Protein AF-A0A4R5MGA1-F1 (afdb_monomer_lite)

Secondary structure (DSSP, 8-state):
---PPPEEEEEEEE-TTS-B-S--EEEEESSHHHHHHHHHHHHHHTT---SEEEEEE--TTT-HHHHHHHHT-

Sequence (73 aa):
MNERSPITWEVWPITNSGRCCGPSVWVKARNRHGAESAGKRWMRTLGRCARQVHAEVYRPELDLEIRMYVRRA

pLDDT: mean 82.32, std 14.72, range [44.03, 96.06]

Radius of gyration: 13.82 Å; chains: 1; bounding box: 28×36×36 Å

Organism: NCBI:txid2528715

Structure (mmCIF, N/CA/C/O backbone):
data_AF-A0A4R5MGA1-F1
#
_entry.id   AF-A0A4R5MGA1-F1
#
loop_
_atom_site.group_PDB
_atom_site.id
_atom_site.type_symbol
_atom_site.label_atom_id
_atom_site.label_alt_id
_atom_site.label_comp_id
_atom_site.label_asym_id
_atom_site.label_entity_id
_atom_site.label_seq_id
_atom_site.pdbx_PDB_ins_code
_atom_site.Cartn_x
_atom_site.Cartn_y
_atom_site.Cartn_z
_atom_site.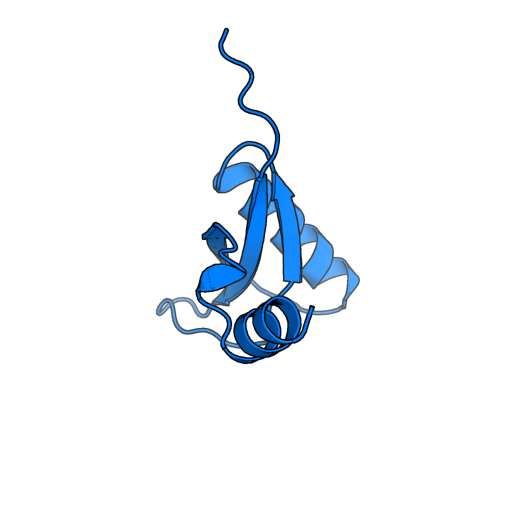occupancy
_atom_site.B_iso_or_equiv
_atom_site.auth_seq_id
_atom_site.auth_comp_id
_atom_site.auth_asym_id
_atom_site.auth_atom_id
_atom_site.pdbx_PDB_model_num
ATOM 1 N N . MET A 1 1 ? 12.094 12.749 -23.565 1.00 44.03 1 MET A N 1
ATOM 2 C CA . MET A 1 1 ? 11.344 12.488 -22.316 1.00 44.03 1 MET A CA 1
ATOM 3 C C . MET A 1 1 ? 11.566 11.030 -21.945 1.00 44.03 1 MET A C 1
ATOM 5 O O . MET A 1 1 ? 11.082 10.173 -22.665 1.00 44.03 1 MET A O 1
ATOM 9 N N . ASN A 1 2 ? 12.347 10.732 -20.902 1.00 48.12 2 ASN A N 1
ATOM 10 C CA . ASN A 1 2 ? 12.504 9.352 -20.429 1.00 48.12 2 ASN A CA 1
ATOM 11 C C . ASN A 1 2 ? 11.224 8.943 -19.693 1.00 48.12 2 ASN A C 1
ATOM 13 O O . ASN A 1 2 ? 11.050 9.262 -18.516 1.00 48.12 2 ASN A O 1
ATOM 17 N N . GLU A 1 3 ? 10.310 8.275 -20.392 1.00 55.56 3 GLU A N 1
ATOM 18 C CA . GLU A 1 3 ? 9.168 7.625 -19.759 1.00 55.56 3 GLU A CA 1
ATOM 19 C C . GLU A 1 3 ? 9.676 6.442 -18.932 1.00 55.56 3 GLU A C 1
ATOM 21 O O . GLU A 1 3 ? 9.895 5.346 -19.438 1.00 55.56 3 GLU A O 1
ATOM 26 N N . ARG A 1 4 ? 9.912 6.664 -17.634 1.00 66.94 4 ARG A N 1
ATOM 27 C CA . ARG A 1 4 ? 10.165 5.557 -16.707 1.00 66.94 4 ARG A CA 1
ATOM 28 C C . ARG A 1 4 ? 8.927 4.662 -16.677 1.00 66.94 4 ARG A C 1
ATOM 30 O O . ARG A 1 4 ? 7.833 5.134 -16.351 1.00 66.94 4 ARG A O 1
ATOM 37 N N . SER A 1 5 ? 9.115 3.384 -16.999 1.00 77.81 5 SER A N 1
ATOM 38 C CA . SER A 1 5 ? 8.088 2.355 -16.851 1.00 77.81 5 SER A CA 1
ATOM 39 C C . SER A 1 5 ? 7.500 2.393 -15.436 1.00 77.81 5 SER A C 1
ATOM 41 O O . SER A 1 5 ? 8.245 2.599 -14.472 1.00 77.81 5 SER A O 1
ATOM 43 N N . PRO A 1 6 ? 6.176 2.228 -15.279 1.00 82.69 6 PRO A N 1
ATOM 44 C CA . PRO A 1 6 ? 5.558 2.223 -13.962 1.00 82.69 6 PRO A CA 1
ATOM 45 C C . PRO A 1 6 ? 6.101 1.054 -13.133 1.00 82.69 6 PRO A C 1
ATOM 47 O O . PRO A 1 6 ? 6.068 -0.095 -13.573 1.00 82.69 6 PRO A O 1
ATOM 50 N N . ILE A 1 7 ? 6.578 1.364 -11.930 1.00 91.75 7 ILE A N 1
ATOM 51 C CA . ILE A 1 7 ? 7.050 0.382 -10.947 1.00 91.75 7 ILE A CA 1
ATOM 52 C C . ILE A 1 7 ? 5.963 0.133 -9.902 1.00 91.75 7 ILE A C 1
ATOM 54 O O . ILE A 1 7 ? 5.000 0.901 -9.801 1.00 91.75 7 ILE A O 1
ATOM 58 N N . THR A 1 8 ? 6.106 -0.944 -9.137 1.00 93.50 8 THR A N 1
ATOM 59 C CA . THR A 1 8 ? 5.197 -1.257 -8.031 1.00 93.50 8 THR A CA 1
ATOM 60 C C . THR A 1 8 ? 5.590 -0.462 -6.790 1.00 93.50 8 THR A C 1
ATOM 62 O O . THR A 1 8 ? 6.765 -0.361 -6.441 1.00 93.50 8 THR A O 1
ATOM 65 N N . TRP A 1 9 ? 4.588 0.093 -6.124 1.00 95.06 9 TRP A N 1
ATOM 66 C CA . TRP A 1 9 ? 4.700 0.817 -4.868 1.00 95.06 9 TRP A CA 1
ATOM 67 C C . TRP A 1 9 ? 3.829 0.136 -3.832 1.00 95.06 9 TRP A C 1
ATOM 69 O O . TRP A 1 9 ? 2.702 -0.250 -4.141 1.00 95.06 9 TRP A O 1
ATOM 79 N N . GLU A 1 10 ? 4.327 0.039 -2.613 1.00 94.56 10 GLU A N 1
ATOM 80 C CA . GLU A 1 10 ? 3.514 -0.269 -1.451 1.00 94.56 10 GLU A CA 1
ATOM 81 C C . GLU A 1 10 ? 3.049 1.044 -0.821 1.00 94.56 10 GLU A C 1
ATOM 83 O O . GLU A 1 10 ? 3.840 1.971 -0.639 1.00 94.56 10 GLU A O 1
ATOM 88 N N . VAL A 1 11 ? 1.752 1.149 -0.536 1.00 94.38 11 VAL A N 1
ATOM 89 C CA . VAL A 1 11 ? 1.131 2.362 -0.002 1.00 94.38 11 VAL A CA 1
ATOM 90 C C . VAL A 1 11 ? 0.347 2.024 1.252 1.00 94.38 11 VAL A C 1
ATOM 92 O O . VAL A 1 11 ? -0.586 1.230 1.191 1.00 94.38 11 VAL A O 1
ATOM 95 N N . TRP A 1 12 ? 0.663 2.664 2.375 1.00 93.25 12 TRP A N 1
ATOM 96 C CA . TRP A 1 12 ? -0.026 2.450 3.652 1.00 93.25 12 TRP A CA 1
ATOM 97 C C . TRP A 1 12 ? -0.560 3.756 4.245 1.00 93.25 12 TRP A C 1
ATOM 99 O O . TRP A 1 12 ? -0.000 4.834 4.005 1.00 93.25 12 TRP A O 1
ATOM 109 N N . PRO A 1 13 ? -1.672 3.697 4.998 1.00 93.12 13 PRO A N 1
ATOM 110 C CA . PRO A 1 13 ? -2.212 4.864 5.670 1.00 93.12 13 PRO A CA 1
ATOM 111 C C . PRO A 1 13 ? -1.303 5.265 6.832 1.00 93.12 13 PRO A C 1
ATOM 113 O O . PRO A 1 13 ? -0.790 4.416 7.566 1.00 93.12 13 PRO A O 1
ATOM 116 N N . ILE A 1 14 ? -1.128 6.573 7.012 1.00 93.19 14 ILE A N 1
ATOM 117 C CA . ILE A 1 14 ? -0.342 7.129 8.114 1.00 93.19 14 ILE A CA 1
ATOM 118 C C . ILE A 1 14 ? -1.160 8.126 8.937 1.00 93.19 14 ILE A C 1
ATOM 120 O O . ILE A 1 14 ? -2.068 8.795 8.433 1.00 93.19 14 ILE A O 1
ATOM 124 N N . THR A 1 15 ? -0.828 8.233 10.222 1.00 89.69 15 THR A N 1
ATOM 125 C CA . THR A 1 15 ? -1.283 9.316 11.100 1.00 89.69 15 THR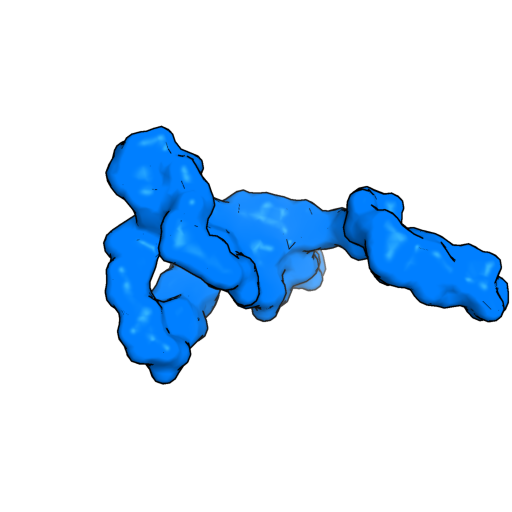 A CA 1
ATOM 126 C C . THR A 1 15 ? -0.603 10.635 10.728 1.00 89.69 15 THR A C 1
ATOM 128 O O . THR A 1 15 ? 0.419 10.650 10.046 1.00 89.69 15 THR A O 1
ATOM 131 N N . ASN A 1 16 ? -1.092 11.751 11.280 1.00 87.81 16 ASN A N 1
ATOM 132 C CA . ASN A 1 16 ? -0.417 13.052 11.160 1.00 87.81 16 ASN A CA 1
ATOM 133 C C . ASN A 1 16 ? 1.014 13.046 11.739 1.00 87.81 16 ASN A C 1
ATOM 135 O O . ASN A 1 16 ? 1.828 13.881 11.366 1.00 87.81 16 ASN A O 1
ATOM 139 N N . SER A 1 17 ? 1.318 12.115 12.652 1.00 90.31 17 SER A N 1
ATOM 140 C CA . SER A 1 17 ? 2.662 11.894 13.200 1.00 90.31 17 SER A CA 1
ATOM 141 C C . SER A 1 17 ? 3.534 10.973 12.335 1.00 90.31 17 SER A C 1
ATOM 143 O O . SER A 1 17 ? 4.631 10.612 12.749 1.00 90.31 17 SER A O 1
ATOM 145 N N . GLY A 1 18 ? 3.051 10.562 11.156 1.00 89.00 18 GLY A N 1
ATOM 146 C CA . GLY A 1 18 ? 3.773 9.711 10.211 1.00 89.00 18 GLY A CA 1
ATOM 147 C C . GLY A 1 18 ? 3.778 8.221 10.554 1.00 89.00 18 GLY A C 1
ATOM 148 O O . GLY A 1 18 ? 4.462 7.451 9.885 1.00 89.00 18 GLY A O 1
ATOM 149 N N . ARG A 1 19 ? 3.031 7.782 11.575 1.00 89.88 19 ARG A N 1
ATOM 150 C CA . ARG A 1 19 ? 2.981 6.366 11.973 1.00 89.88 19 ARG A CA 1
ATOM 151 C C . ARG A 1 19 ? 1.992 5.596 11.111 1.00 89.88 19 ARG A C 1
ATOM 153 O O . ARG A 1 19 ? 0.892 6.085 10.872 1.00 89.88 19 ARG A O 1
ATOM 160 N N . CYS A 1 20 ? 2.357 4.381 10.707 1.00 89.81 20 CYS A N 1
ATOM 161 C CA . CYS A 1 20 ? 1.447 3.473 10.014 1.00 89.81 20 CYS A CA 1
ATOM 162 C C . CYS A 1 20 ? 0.216 3.175 10.888 1.00 89.81 20 CYS A C 1
ATOM 164 O O . CYS A 1 20 ? 0.358 2.867 12.072 1.00 89.81 20 CYS A O 1
ATOM 166 N N . CYS A 1 21 ? -0.986 3.302 10.322 1.00 87.69 21 CYS A N 1
ATOM 167 C CA . CYS A 1 21 ? -2.250 3.121 11.046 1.00 87.69 21 CYS A CA 1
ATOM 168 C C . CYS A 1 21 ? -3.202 2.112 10.391 1.00 87.69 21 CYS A C 1
ATOM 170 O O . CYS A 1 21 ? -4.400 2.103 10.673 1.00 87.69 21 CYS A O 1
ATOM 172 N N . GLY A 1 22 ? -2.690 1.258 9.509 1.00 86.06 22 GLY A N 1
ATOM 173 C CA . GLY A 1 22 ? -3.498 0.258 8.833 1.00 86.06 22 GLY A CA 1
ATOM 174 C C . GLY A 1 22 ? -2.716 -0.519 7.779 1.00 86.06 22 GLY A C 1
ATOM 175 O O . GLY A 1 22 ? -1.547 -0.232 7.542 1.00 86.06 22 GLY A O 1
ATOM 176 N N . PRO A 1 23 ? -3.363 -1.500 7.141 1.00 87.75 23 PRO A N 1
ATOM 177 C CA . PRO A 1 23 ? -2.743 -2.320 6.115 1.00 87.75 23 PRO A CA 1
ATOM 178 C C . PRO A 1 23 ? -2.400 -1.505 4.868 1.00 87.75 23 PRO A C 1
ATOM 180 O O . PRO A 1 23 ? -3.050 -0.498 4.556 1.00 87.75 23 PRO A O 1
ATOM 183 N N . SER A 1 24 ? -1.392 -1.986 4.150 1.00 90.31 24 SER A N 1
ATOM 184 C CA . SER A 1 24 ? -0.943 -1.439 2.883 1.00 90.31 24 SER A CA 1
ATOM 185 C C . SER A 1 24 ? -1.741 -1.981 1.691 1.00 90.31 24 SER A C 1
ATOM 187 O O . SER A 1 24 ? -2.509 -2.940 1.791 1.00 90.31 24 SER A O 1
ATOM 189 N N . VAL A 1 25 ? -1.577 -1.321 0.547 1.00 90.50 25 VAL A N 1
ATOM 190 C CA . VAL A 1 25 ? -2.008 -1.777 -0.778 1.00 90.50 25 VAL A CA 1
ATOM 191 C C . VAL A 1 25 ? -0.857 -1.604 -1.763 1.00 90.50 25 VAL A C 1
ATOM 193 O O . VAL A 1 25 ? -0.091 -0.646 -1.655 1.00 90.50 25 VAL A O 1
ATOM 196 N N . TRP A 1 26 ? -0.764 -2.477 -2.764 1.00 92.62 26 TRP A N 1
ATOM 197 C CA . TRP A 1 26 ? 0.218 -2.336 -3.840 1.00 92.62 26 TRP A CA 1
ATOM 198 C C . TRP A 1 26 ? -0.394 -1.674 -5.075 1.00 92.62 26 TRP A C 1
ATOM 200 O O . TRP A 1 26 ? -1.475 -2.052 -5.528 1.00 92.62 26 TRP A O 1
ATOM 210 N N . VAL A 1 27 ? 0.301 -0.689 -5.647 1.00 93.06 27 VAL A N 1
ATOM 211 C CA . VAL A 1 27 ? -0.141 0.044 -6.846 1.00 93.06 27 VAL A CA 1
ATOM 212 C C . VAL A 1 27 ? 1.001 0.214 -7.844 1.00 93.06 27 VAL A C 1
ATOM 214 O O . VAL A 1 27 ? 2.157 0.373 -7.462 1.00 93.06 27 VAL A O 1
ATOM 217 N N . LYS A 1 28 ? 0.689 0.230 -9.143 1.00 93.69 28 LYS A N 1
ATOM 218 C CA . LYS A 1 28 ? 1.661 0.598 -10.183 1.00 93.69 28 LYS A CA 1
ATOM 219 C C . LYS A 1 28 ? 1.614 2.098 -10.447 1.00 93.69 28 LYS A C 1
ATOM 221 O O . LYS A 1 28 ? 0.550 2.636 -10.746 1.00 93.69 28 LYS A O 1
ATOM 226 N N . ALA A 1 29 ? 2.763 2.767 -10.383 1.00 93.50 29 ALA A N 1
ATOM 227 C CA . ALA A 1 29 ? 2.869 4.194 -10.679 1.00 93.50 29 ALA A CA 1
ATOM 228 C C . ALA A 1 29 ? 4.258 4.579 -11.206 1.00 93.50 29 ALA A C 1
ATOM 230 O O . ALA A 1 29 ? 5.270 3.953 -10.889 1.00 93.50 29 ALA A O 1
ATOM 231 N N . ARG A 1 30 ? 4.309 5.653 -12.003 1.00 93.25 30 ARG A N 1
ATOM 232 C CA . ARG A 1 30 ? 5.558 6.195 -12.574 1.00 93.25 30 ARG A CA 1
ATOM 233 C C . ARG A 1 30 ? 6.409 6.955 -11.547 1.00 93.25 30 ARG A C 1
ATOM 235 O O . ARG A 1 30 ? 7.613 7.100 -11.728 1.00 93.25 30 ARG A O 1
ATOM 242 N N . ASN A 1 31 ? 5.788 7.473 -10.489 1.00 93.44 31 ASN A N 1
ATOM 243 C CA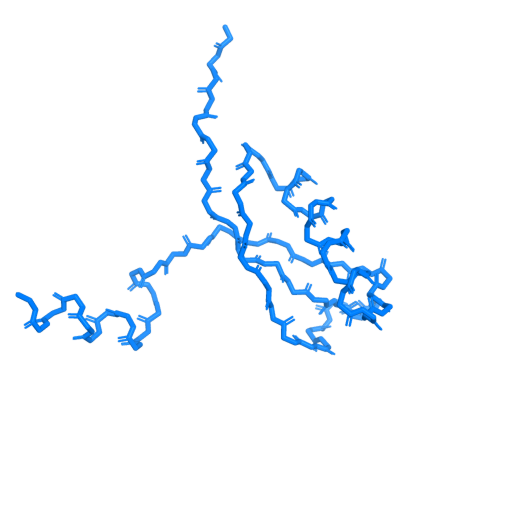 . ASN A 1 31 ? 6.448 8.220 -9.422 1.00 93.44 31 ASN A CA 1
ATOM 244 C C . ASN A 1 31 ? 5.683 8.066 -8.097 1.00 93.44 31 ASN A C 1
ATOM 246 O O . ASN A 1 31 ? 4.544 7.591 -8.074 1.00 93.44 31 ASN A O 1
ATOM 250 N N . ARG A 1 32 ? 6.314 8.510 -7.006 1.00 95.00 32 ARG A N 1
ATOM 251 C CA . ARG A 1 32 ? 5.766 8.425 -5.647 1.00 95.00 32 ARG A CA 1
ATOM 252 C C . ARG A 1 32 ? 4.428 9.148 -5.503 1.00 95.00 32 ARG A C 1
ATOM 254 O O . ARG A 1 32 ? 3.493 8.598 -4.941 1.00 95.00 32 ARG A O 1
ATOM 261 N N . HIS A 1 33 ? 4.316 10.355 -6.052 1.00 95.00 33 HIS A N 1
ATOM 262 C CA . HIS A 1 33 ? 3.101 11.160 -5.934 1.00 95.00 33 HIS A CA 1
ATOM 263 C C . HIS A 1 33 ? 1.884 10.498 -6.608 1.00 95.00 33 HIS A C 1
ATOM 265 O O . HIS A 1 33 ? 0.771 10.504 -6.075 1.00 95.00 33 HIS A O 1
ATOM 271 N N . GLY A 1 34 ? 2.099 9.871 -7.768 1.00 95.06 34 GLY A N 1
ATOM 272 C CA . GLY A 1 34 ? 1.093 9.065 -8.453 1.00 95.06 34 GLY A CA 1
ATOM 273 C C . GLY A 1 34 ? 0.695 7.832 -7.643 1.00 95.06 34 GLY A C 1
ATOM 274 O O . GLY A 1 34 ? -0.492 7.519 -7.569 1.00 95.06 34 GLY A O 1
ATOM 275 N N . ALA A 1 35 ? 1.657 7.177 -6.984 1.00 95.50 35 ALA A N 1
ATOM 276 C CA . ALA A 1 35 ? 1.383 6.058 -6.085 1.00 95.50 35 ALA A CA 1
ATOM 277 C C . ALA A 1 35 ? 0.542 6.485 -4.874 1.00 95.50 35 ALA A C 1
ATOM 279 O O . ALA A 1 35 ? -0.473 5.857 -4.590 1.00 95.50 35 ALA A O 1
ATOM 280 N N . GLU A 1 36 ? 0.901 7.585 -4.208 1.00 95.19 36 GLU A N 1
ATOM 281 C CA . GLU A 1 36 ? 0.149 8.132 -3.069 1.00 95.19 36 GLU A CA 1
ATOM 282 C C . GLU A 1 36 ? -1.285 8.498 -3.475 1.00 95.19 36 GLU A C 1
ATOM 284 O O . GLU A 1 36 ? -2.243 8.156 -2.780 1.00 95.19 36 GLU A O 1
ATOM 289 N N . SER A 1 37 ? -1.459 9.125 -4.641 1.00 94.44 37 SER A N 1
ATOM 290 C CA . SER A 1 37 ? -2.780 9.481 -5.172 1.00 94.44 37 SER A CA 1
ATOM 291 C C . SER A 1 37 ? -3.633 8.245 -5.481 1.00 94.44 37 SER A C 1
ATOM 293 O O . SER A 1 37 ? -4.803 8.181 -5.091 1.00 94.44 37 SER A O 1
ATOM 295 N N . ALA A 1 38 ? -3.048 7.240 -6.139 1.00 93.38 38 ALA A N 1
ATOM 296 C CA . ALA A 1 38 ? -3.720 5.982 -6.455 1.00 93.38 38 ALA A CA 1
ATOM 297 C C . ALA A 1 38 ? -4.073 5.187 -5.188 1.00 93.38 38 ALA A C 1
ATOM 299 O O . ALA A 1 38 ? -5.215 4.750 -5.034 1.00 93.38 38 ALA A O 1
ATOM 300 N N . GLY A 1 39 ? -3.130 5.053 -4.253 1.00 92.88 39 GLY A N 1
ATOM 301 C CA . GLY A 1 39 ? -3.337 4.352 -2.987 1.00 92.88 39 GLY A CA 1
ATOM 302 C C . GLY A 1 39 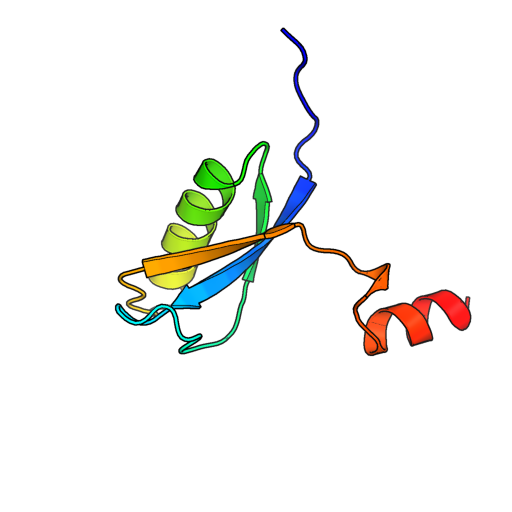? -4.387 5.035 -2.114 1.00 92.88 39 GLY A C 1
ATOM 303 O O . GLY A 1 39 ? -5.276 4.365 -1.592 1.00 92.88 39 GLY A O 1
ATOM 304 N N . LYS A 1 40 ? -4.393 6.373 -2.041 1.00 91.81 40 LYS A N 1
ATOM 305 C CA . LYS A 1 40 ? -5.434 7.126 -1.322 1.00 91.81 40 LYS A CA 1
ATOM 306 C C . LYS A 1 40 ? -6.827 6.894 -1.910 1.00 91.81 40 LYS A C 1
ATOM 308 O O . LYS A 1 40 ? -7.793 6.772 -1.156 1.00 9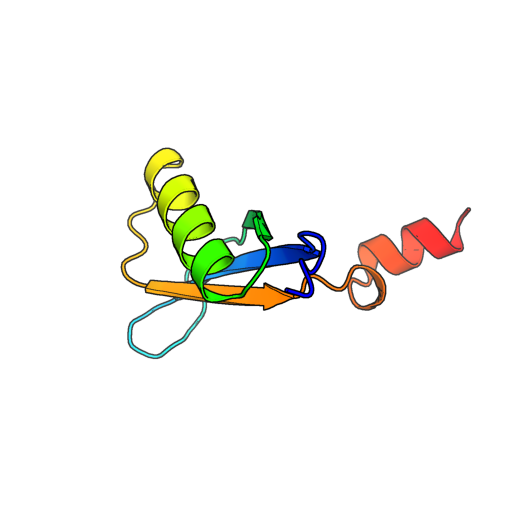1.81 40 LYS A O 1
ATOM 313 N N . ARG A 1 41 ? -6.946 6.816 -3.241 1.00 91.50 41 ARG A N 1
ATOM 314 C CA . ARG A 1 41 ? -8.214 6.488 -3.912 1.00 91.50 41 ARG A CA 1
ATOM 315 C C . ARG A 1 41 ? -8.671 5.071 -3.567 1.00 91.50 41 ARG A C 1
ATOM 317 O O . ARG A 1 41 ? -9.817 4.905 -3.164 1.00 91.50 41 ARG A O 1
ATOM 324 N N . TRP A 1 42 ? -7.779 4.088 -3.658 1.00 89.38 42 TRP A N 1
ATOM 325 C CA . TRP A 1 42 ? -8.081 2.699 -3.304 1.00 89.38 42 TRP A CA 1
ATOM 326 C C . TRP A 1 42 ? -8.510 2.538 -1.847 1.00 89.38 42 TRP A C 1
ATOM 328 O O . TRP A 1 42 ? -9.516 1.891 -1.573 1.00 89.38 42 TRP A O 1
ATOM 338 N N . MET A 1 43 ? -7.814 3.180 -0.907 1.00 87.00 43 MET A N 1
ATOM 339 C CA . MET A 1 43 ? -8.188 3.135 0.509 1.00 87.00 43 MET A CA 1
ATOM 340 C C . MET A 1 43 ? -9.592 3.698 0.749 1.00 87.00 43 MET A C 1
ATOM 342 O O . MET A 1 43 ? -10.361 3.090 1.490 1.00 87.00 43 MET A O 1
ATOM 346 N N . ARG A 1 44 ? -9.970 4.791 0.068 1.00 86.31 44 ARG A N 1
ATOM 347 C CA . ARG A 1 44 ? -11.348 5.310 0.118 1.00 86.31 44 ARG A CA 1
ATOM 348 C C . ARG A 1 44 ? -12.364 4.299 -0.411 1.00 86.31 44 ARG A C 1
ATOM 350 O O . ARG A 1 44 ? -13.405 4.130 0.212 1.00 86.31 44 ARG A O 1
ATOM 357 N N . THR A 1 45 ? -12.063 3.615 -1.517 1.00 86.38 45 THR A N 1
ATOM 358 C CA . THR A 1 45 ? -12.923 2.548 -2.062 1.00 86.38 45 THR A CA 1
ATOM 359 C C . THR A 1 45 ? -13.104 1.397 -1.072 1.00 86.38 45 THR A C 1
ATOM 361 O O . THR A 1 45 ? -14.194 0.852 -0.968 1.00 86.38 45 THR A O 1
ATOM 364 N N . LEU A 1 46 ? -12.072 1.076 -0.290 1.00 81.81 46 LEU A N 1
ATOM 365 C CA . LEU A 1 46 ? -12.124 0.068 0.773 1.00 81.81 46 LEU A CA 1
ATOM 366 C C . LEU A 1 46 ? -12.811 0.565 2.063 1.00 81.81 46 LEU A C 1
ATOM 368 O O . LEU A 1 46 ? -12.719 -0.100 3.092 1.00 81.81 46 LEU A O 1
ATOM 372 N N . GLY A 1 47 ? -13.443 1.746 2.051 1.00 80.50 47 GLY A N 1
ATOM 373 C CA . GLY A 1 47 ? -14.090 2.340 3.227 1.00 80.50 47 GLY A CA 1
ATOM 374 C C . GLY A 1 47 ? -13.114 2.860 4.287 1.00 80.50 47 GLY A C 1
ATOM 375 O O . GLY A 1 47 ? -13.511 3.148 5.414 1.00 80.50 47 GLY A O 1
ATOM 376 N N . ARG A 1 48 ? -11.823 2.991 3.957 1.00 76.12 48 ARG A N 1
ATOM 377 C CA . ARG A 1 48 ? -10.781 3.451 4.882 1.00 76.12 48 ARG A CA 1
ATOM 378 C C . ARG A 1 48 ? -10.557 4.952 4.705 1.00 76.12 48 ARG A C 1
ATOM 380 O O . ARG A 1 48 ? -10.040 5.412 3.685 1.00 76.12 48 ARG A O 1
ATOM 387 N N . CYS A 1 49 ? -10.893 5.736 5.725 1.00 66.12 49 CYS A N 1
ATOM 388 C CA . CYS A 1 49 ? -10.630 7.176 5.754 1.00 66.12 49 CYS A CA 1
ATOM 389 C C . CYS A 1 49 ? -9.171 7.479 6.137 1.00 66.12 49 CYS A C 1
ATOM 391 O O . CYS A 1 49 ? -8.884 7.983 7.220 1.00 66.12 49 CYS A O 1
ATOM 393 N N . ALA A 1 50 ? -8.231 7.198 5.233 1.00 70.56 50 ALA A N 1
ATOM 394 C CA . ALA A 1 50 ? -6.839 7.611 5.393 1.00 70.56 50 ALA A CA 1
ATOM 395 C C . ALA A 1 50 ? -6.669 9.082 4.973 1.00 70.56 50 ALA A C 1
ATOM 397 O O . ALA A 1 50 ? -6.760 9.434 3.790 1.00 70.56 50 ALA A O 1
ATOM 398 N N . ARG A 1 51 ? -6.434 9.975 5.944 1.00 79.06 51 ARG A N 1
ATOM 399 C CA . ARG A 1 51 ? -6.191 11.403 5.661 1.00 79.06 51 ARG A CA 1
ATOM 400 C C . ARG A 1 51 ? -4.860 11.599 4.930 1.00 79.06 51 ARG A C 1
ATOM 402 O O . ARG A 1 51 ? -4.785 12.421 4.009 1.00 79.06 51 ARG A O 1
ATOM 409 N N . GLN A 1 52 ? -3.867 10.794 5.298 1.00 90.31 52 GLN A N 1
ATOM 410 C CA . GLN A 1 52 ? -2.521 10.765 4.742 1.00 90.31 52 GLN A CA 1
ATOM 411 C C . GLN A 1 52 ? -2.103 9.324 4.439 1.00 90.31 52 GLN A C 1
ATOM 413 O O . GLN A 1 52 ? -2.576 8.378 5.070 1.00 90.31 52 GLN A O 1
ATOM 418 N N . VAL A 1 53 ? -1.227 9.177 3.451 1.00 93.19 53 VAL A N 1
ATOM 419 C CA . VAL A 1 53 ? -0.649 7.898 3.036 1.00 93.19 53 VAL A CA 1
ATOM 420 C C . VAL A 1 53 ? 0.842 8.087 2.798 1.00 93.19 53 VAL A C 1
ATOM 422 O O . VAL A 1 53 ? 1.274 9.187 2.450 1.00 93.19 53 VAL A O 1
ATOM 425 N N . HIS A 1 54 ? 1.612 7.024 2.979 1.00 94.69 54 HIS A N 1
ATOM 426 C CA . HIS A 1 54 ? 3.009 6.953 2.575 1.00 94.69 54 HIS A CA 1
ATOM 427 C C . HIS A 1 54 ? 3.141 5.933 1.452 1.00 94.69 54 HIS A C 1
ATOM 429 O O . HIS A 1 54 ? 2.467 4.907 1.501 1.00 94.69 54 HIS A O 1
ATOM 435 N N . ALA A 1 55 ? 3.992 6.212 0.465 1.00 96.06 55 ALA A N 1
ATOM 436 C CA . ALA A 1 55 ? 4.315 5.270 -0.596 1.00 96.06 55 ALA A CA 1
ATOM 437 C C . ALA A 1 55 ? 5.821 5.020 -0.664 1.00 96.06 55 ALA A C 1
ATOM 439 O O . ALA A 1 55 ? 6.611 5.965 -0.762 1.00 96.06 55 ALA A O 1
ATOM 440 N N . GLU A 1 56 ? 6.193 3.747 -0.695 1.00 94.44 56 GLU A N 1
ATOM 441 C CA . GLU A 1 56 ? 7.563 3.286 -0.887 1.00 94.44 56 GLU A CA 1
ATOM 442 C C . GLU A 1 56 ? 7.634 2.322 -2.073 1.00 94.44 56 GLU A C 1
ATOM 444 O O . GLU A 1 56 ? 6.646 1.685 -2.443 1.00 94.44 56 GLU A O 1
ATOM 449 N N . VAL A 1 57 ? 8.792 2.261 -2.730 1.00 93.94 57 VAL A N 1
ATOM 450 C CA . VAL A 1 57 ? 8.998 1.328 -3.841 1.00 93.94 57 VAL A CA 1
ATOM 451 C C . VAL A 1 57 ? 8.928 -0.086 -3.288 1.00 93.94 57 VAL A C 1
ATOM 453 O O . VAL A 1 57 ? 9.699 -0.440 -2.400 1.00 93.94 57 VAL A O 1
ATOM 456 N N . TYR A 1 58 ? 8.029 -0.892 -3.841 1.00 89.69 58 TYR A N 1
ATOM 457 C CA . TYR A 1 58 ? 7.892 -2.271 -3.417 1.00 89.69 58 TYR A CA 1
ATOM 458 C C . TYR A 1 58 ? 9.098 -3.085 -3.890 1.00 89.69 58 TYR A C 1
ATOM 460 O O . TYR A 1 58 ? 9.400 -3.127 -5.086 1.00 89.69 58 TYR A O 1
ATOM 468 N N . ARG A 1 59 ? 9.776 -3.715 -2.931 1.00 84.31 59 ARG A N 1
ATOM 469 C CA . ARG A 1 59 ? 10.988 -4.514 -3.121 1.00 84.31 59 ARG A CA 1
ATOM 470 C C . ARG A 1 59 ? 10.725 -5.948 -2.660 1.00 84.31 59 ARG A C 1
ATOM 472 O O . ARG A 1 59 ? 10.989 -6.256 -1.497 1.00 84.31 59 ARG A O 1
ATOM 479 N N . PRO A 1 60 ? 10.174 -6.818 -3.527 1.00 75.12 60 PRO A N 1
ATOM 480 C CA . PRO A 1 60 ? 9.840 -8.196 -3.157 1.00 75.12 60 PRO A CA 1
ATOM 481 C C . PRO A 1 60 ? 11.056 -8.996 -2.666 1.00 75.12 60 PRO A C 1
ATOM 483 O O . PRO A 1 60 ? 10.909 -9.953 -1.917 1.00 75.12 60 PRO A O 1
ATOM 486 N N . GLU A 1 61 ? 12.270 -8.593 -3.039 1.00 76.44 61 GLU A N 1
ATOM 487 C CA . GLU A 1 61 ? 13.521 -9.183 -2.566 1.00 76.44 61 GLU A CA 1
ATOM 488 C C . GLU A 1 61 ? 13.794 -8.968 -1.067 1.00 76.44 61 GLU A C 1
ATOM 490 O O . GLU A 1 61 ? 14.579 -9.713 -0.473 1.00 76.44 61 GLU A O 1
ATOM 495 N N . LEU A 1 62 ? 13.171 -7.955 -0.459 1.00 72.81 62 LEU A N 1
ATOM 496 C CA . LEU A 1 62 ? 13.278 -7.659 0.972 1.00 72.81 62 LEU A CA 1
ATOM 497 C C . LEU A 1 62 ? 12.170 -8.327 1.792 1.00 72.81 62 LEU A C 1
ATOM 499 O O . LEU A 1 62 ? 12.313 -8.464 3.006 1.00 72.81 62 LEU A O 1
ATOM 503 N N . ASP A 1 63 ? 11.098 -8.763 1.137 1.00 72.88 63 ASP A N 1
ATOM 504 C CA . ASP A 1 63 ? 9.999 -9.478 1.768 1.00 72.88 63 ASP A CA 1
ATOM 505 C C . ASP A 1 63 ? 10.429 -10.928 2.039 1.00 72.88 63 ASP A C 1
ATOM 507 O O . ASP A 1 63 ? 10.698 -11.701 1.118 1.00 72.88 63 ASP A O 1
ATOM 511 N N . LEU A 1 64 ? 10.564 -11.292 3.319 1.00 66.50 64 LEU A N 1
ATOM 512 C CA . LEU A 1 64 ? 11.087 -12.596 3.734 1.00 66.50 64 LEU A CA 1
ATOM 513 C C . LEU A 1 64 ? 10.215 -13.760 3.250 1.00 66.50 64 LEU A C 1
ATOM 515 O O . LEU A 1 64 ? 10.767 -14.802 2.890 1.00 66.50 64 LEU A O 1
ATOM 519 N N . GLU A 1 65 ? 8.892 -13.594 3.197 1.00 69.44 65 GLU A N 1
ATOM 520 C CA . GLU A 1 65 ? 7.990 -14.658 2.742 1.00 69.44 65 GLU A CA 1
ATOM 521 C C . GLU A 1 65 ? 8.137 -14.890 1.235 1.00 69.44 65 GLU A C 1
ATOM 523 O O . GLU A 1 65 ? 8.254 -16.030 0.775 1.00 69.44 65 GLU A O 1
ATOM 528 N N . ILE A 1 66 ? 8.249 -13.811 0.461 1.00 65.06 66 ILE A N 1
ATOM 529 C CA . ILE A 1 66 ? 8.453 -13.889 -0.990 1.00 65.06 66 ILE A CA 1
ATOM 530 C C . ILE A 1 66 ? 9.863 -14.356 -1.326 1.00 65.06 66 ILE A C 1
ATOM 532 O O . ILE A 1 66 ? 10.051 -15.173 -2.228 1.00 65.06 66 ILE A O 1
ATOM 536 N N . ARG A 1 67 ? 10.872 -13.916 -0.573 1.00 54.78 67 ARG A N 1
ATOM 537 C CA . ARG A 1 67 ? 12.251 -14.376 -0.741 1.00 54.78 67 ARG A CA 1
ATOM 538 C C . ARG A 1 67 ? 12.374 -15.880 -0.501 1.00 54.78 67 ARG A C 1
ATOM 540 O O . ARG A 1 67 ? 13.131 -16.542 -1.212 1.00 54.78 67 ARG A O 1
ATOM 547 N N . MET A 1 68 ? 11.630 -16.436 0.459 1.00 52.84 68 MET A N 1
ATOM 548 C CA . MET A 1 68 ? 11.551 -17.888 0.656 1.00 52.84 68 MET A CA 1
ATOM 549 C C . MET A 1 68 ? 10.838 -18.596 -0.502 1.00 52.84 68 MET A C 1
ATOM 551 O O . MET A 1 68 ? 11.260 -19.689 -0.880 1.00 52.84 68 MET A O 1
ATOM 555 N N . TYR A 1 69 ? 9.812 -17.976 -1.091 1.00 52.91 69 TYR A N 1
ATOM 556 C CA . TYR A 1 69 ? 9.100 -18.510 -2.254 1.00 52.91 69 TYR A CA 1
ATOM 557 C C . TYR A 1 69 ? 9.986 -18.556 -3.510 1.00 52.91 69 TYR A C 1
ATOM 559 O O . TYR A 1 69 ? 10.086 -19.597 -4.151 1.00 52.91 69 TYR A O 1
ATOM 567 N N . VAL A 1 70 ? 10.714 -17.474 -3.811 1.00 57.22 70 VAL A N 1
ATOM 568 C CA . VAL A 1 70 ? 11.642 -17.398 -4.958 1.00 57.22 70 VAL A CA 1
ATOM 569 C C . VAL A 1 70 ? 12.816 -18.368 -4.806 1.00 57.22 70 VAL A C 1
ATOM 571 O O . VAL A 1 70 ? 13.269 -18.938 -5.789 1.00 57.22 70 VAL A O 1
ATOM 574 N N . ARG A 1 71 ? 13.305 -18.600 -3.580 1.00 54.66 71 ARG A N 1
ATOM 575 C CA . ARG A 1 71 ? 14.415 -19.537 -3.326 1.00 54.66 71 ARG A CA 1
ATOM 576 C C . ARG A 1 71 ? 14.012 -21.012 -3.451 1.00 54.66 71 ARG A C 1
ATOM 578 O O . ARG A 1 71 ? 14.887 -21.870 -3.500 1.00 54.66 71 ARG A O 1
ATOM 585 N N . ARG A 1 72 ? 12.712 -21.311 -3.435 1.00 48.25 72 ARG A N 1
ATOM 586 C CA . ARG A 1 72 ? 12.170 -22.669 -3.590 1.00 48.25 72 ARG A CA 1
ATOM 587 C C . ARG A 1 72 ? 11.885 -23.056 -5.046 1.00 48.25 72 ARG A C 1
ATOM 589 O O . ARG A 1 72 ? 11.487 -24.199 -5.256 1.00 48.25 72 ARG A O 1
ATOM 596 N N . ALA A 1 73 ? 12.057 -22.135 -5.995 1.00 48.66 73 ALA A N 1
ATOM 597 C CA . ALA A 1 73 ? 11.881 -22.372 -7.426 1.00 48.66 73 ALA A CA 1
ATOM 598 C C . ALA A 1 73 ? 13.177 -22.842 -8.100 1.00 48.66 73 ALA A C 1
ATOM 600 O O . ALA A 1 73 ? 14.265 -22.397 -7.665 1.00 48.66 73 ALA A O 1
#

Foldseek 3Di:
DPQ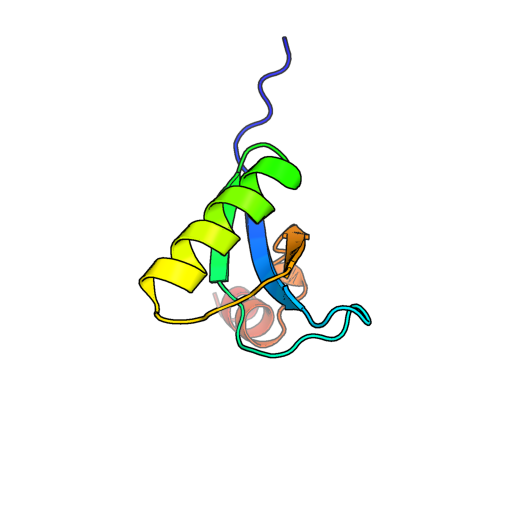QFWAKKWKAFADPVRHGDDHIDIDTDSDFVRVQVVRCVVCVVVVHPRPGMGIDGDDLCPVPVSVVVVVVD